Protein AF-A0A833WIC1-F1 (afdb_monomer)

Sequence (147 aa):
MARQLYFRALAGDSAEQLDLTSVPDAVRGRLASLELEWDSLDGIAQRALLWDTGFGYSTFGKPIQIFTDGKHSMDDLVFSLDDFEDAGCDVLNCSQPDGTKYSQMFCYGDKVPLFNRCLIEDTQDDFEYGTMVWTTSTAAWFHRPMW

Organism: Phytophthora infestans (NCBI:txid4787)

Foldseek 3Di:
DLVQLVVCVVVVDFDQAQPAPDDDPLLVVVQVVVVHDSVNDTRSNNCSSLLQSQWDAAPVRYTKGKFFPVVDHSVRQAAEPVNQVVLVFDFDFPQDPVRQGDGWGDDPPVSVVVRPRIDIDDDPPGPDDPPTHHHPSDDPDDPPPPD

Solvent-accessible surface area (backbone atoms only — not comparable to full-atom values): 9015 Å² total; per-residue (Å²): 77,36,70,59,40,52,54,40,48,76,71,68,53,84,50,72,65,79,71,51,77,53,83,54,67,66,50,51,56,57,31,56,77,69,78,48,56,79,88,74,44,55,19,44,56,46,54,21,47,39,34,68,63,33,28,53,63,47,98,81,19,42,66,31,51,49,44,55,71,80,83,45,53,61,72,60,62,41,36,49,58,64,63,40,51,75,60,73,37,58,82,37,80,47,67,44,100,86,67,52,57,22,51,71,64,68,64,60,77,89,49,48,80,81,64,67,51,57,48,67,63,85,53,100,84,62,94,66,74,91,75,76,72,54,46,64,46,49,79,81,72,73,80,73,68,86,120

Nearest PDB structures (foldseek):
  3c52-assembly1_A  TM=3.204E-01  e=2.967E+00  Helicobacter pylori

pLDDT: mean 74.13, std 20.78, range [23.38, 97.0]

Radius of gyration: 15.97 Å; Cα contacts (8 Å, |Δi|>4): 197; chains: 1; bounding box: 38×36×40 Å

Structure (mmCIF, N/CA/C/O backbone):
data_AF-A0A833WIC1-F1
#
_entry.id   AF-A0A833WIC1-F1
#
loop_
_atom_site.group_PDB
_atom_site.id
_atom_site.type_symbol
_atom_site.label_atom_id
_atom_site.label_alt_id
_atom_site.label_comp_id
_atom_site.label_asym_id
_atom_site.label_entity_id
_atom_site.label_seq_id
_atom_site.pdbx_PDB_ins_code
_atom_site.Cartn_x
_atom_site.Cartn_y
_atom_site.Cartn_z
_atom_site.occupancy
_atom_site.B_iso_or_equiv
_atom_site.auth_seq_id
_atom_site.auth_comp_id
_atom_site.auth_asym_id
_atom_site.auth_atom_id
_atom_site.pdbx_PDB_model_num
ATOM 1 N N . MET A 1 1 ? 4.330 -2.566 -0.046 1.00 81.19 1 MET A N 1
ATOM 2 C CA . MET A 1 1 ? 4.029 -1.334 0.736 1.00 81.19 1 MET A CA 1
ATOM 3 C C . MET A 1 1 ? 3.664 -1.634 2.191 1.00 81.19 1 MET A C 1
ATOM 5 O O . MET A 1 1 ? 4.217 -0.991 3.077 1.00 81.19 1 MET A O 1
ATOM 9 N N . ALA A 1 2 ? 2.791 -2.612 2.469 1.00 86.62 2 ALA A N 1
ATOM 10 C CA . ALA A 1 2 ? 2.363 -2.963 3.832 1.00 86.62 2 ALA A CA 1
ATOM 11 C C . ALA A 1 2 ? 3.534 -3.174 4.815 1.00 86.62 2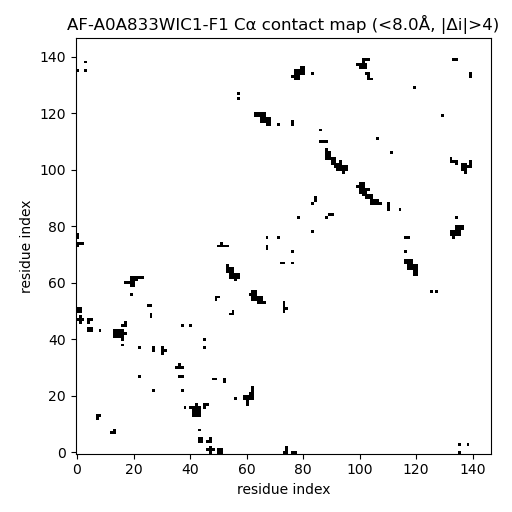 ALA A C 1
ATOM 13 O O . ALA A 1 2 ? 3.530 -2.635 5.920 1.00 86.62 2 ALA A O 1
ATOM 14 N N . ARG A 1 3 ? 4.605 -3.849 4.374 1.00 86.44 3 ARG A N 1
ATOM 15 C CA . ARG A 1 3 ? 5.841 -4.009 5.158 1.00 86.44 3 ARG A CA 1
ATOM 16 C C . ARG A 1 3 ? 6.502 -2.685 5.572 1.00 86.44 3 ARG A C 1
ATOM 18 O O . ARG A 1 3 ? 7.000 -2.579 6.687 1.00 86.44 3 ARG A O 1
ATOM 25 N N . GLN A 1 4 ? 6.523 -1.682 4.694 1.00 83.69 4 GLN A N 1
ATOM 26 C CA . GLN A 1 4 ? 7.095 -0.367 5.014 1.00 83.69 4 GLN A CA 1
ATOM 27 C C . GLN A 1 4 ? 6.242 0.357 6.059 1.00 83.69 4 GLN A C 1
ATOM 29 O O . GLN A 1 4 ? 6.776 0.906 7.018 1.00 83.69 4 GLN A O 1
ATOM 34 N N . LEU A 1 5 ? 4.917 0.288 5.921 1.00 88.38 5 LEU A N 1
ATOM 35 C CA . LEU A 1 5 ? 3.974 0.847 6.891 1.00 88.38 5 LEU A CA 1
ATOM 36 C C . LEU A 1 5 ? 4.132 0.198 8.276 1.00 88.38 5 LEU A C 1
ATOM 38 O O . LEU A 1 5 ? 4.195 0.909 9.274 1.00 88.38 5 LEU A O 1
ATOM 42 N N . TYR A 1 6 ? 4.322 -1.123 8.337 1.00 87.50 6 TYR A N 1
ATOM 43 C CA . TYR A 1 6 ? 4.636 -1.822 9.586 1.00 87.50 6 TYR A CA 1
ATOM 44 C C . TYR A 1 6 ? 5.909 -1.284 10.264 1.00 87.50 6 TYR A C 1
ATOM 46 O O . TYR A 1 6 ? 5.900 -1.011 11.463 1.00 87.50 6 TYR A O 1
ATOM 54 N N . PHE A 1 7 ? 6.994 -1.066 9.513 1.00 87.19 7 PHE A N 1
ATOM 55 C CA . PHE A 1 7 ? 8.217 -0.491 10.086 1.00 87.19 7 PHE A CA 1
ATOM 56 C C . PHE A 1 7 ? 8.037 0.953 10.572 1.00 87.19 7 PHE A C 1
ATOM 58 O O . PHE A 1 7 ? 8.632 1.319 11.582 1.00 87.19 7 PHE A O 1
ATOM 65 N N . ARG A 1 8 ? 7.200 1.760 9.907 1.00 85.75 8 ARG A N 1
ATOM 66 C CA . ARG A 1 8 ? 6.853 3.116 10.374 1.00 85.75 8 ARG A CA 1
ATOM 67 C C . ARG A 1 8 ? 6.067 3.071 11.688 1.00 85.75 8 ARG A C 1
ATOM 69 O O . ARG A 1 8 ? 6.407 3.793 12.619 1.00 85.75 8 ARG A O 1
ATOM 76 N N . ALA A 1 9 ? 5.104 2.156 11.820 1.00 87.88 9 ALA A N 1
ATOM 77 C CA . ALA A 1 9 ? 4.409 1.941 13.092 1.00 87.88 9 ALA A CA 1
ATOM 78 C C . ALA A 1 9 ? 5.381 1.536 14.219 1.00 87.88 9 ALA A C 1
ATOM 80 O O . ALA A 1 9 ? 5.321 2.090 15.314 1.00 87.88 9 ALA A O 1
ATOM 81 N N . LEU A 1 10 ? 6.336 0.632 13.947 1.00 89.50 10 LEU A N 1
ATOM 82 C CA . LEU A 1 10 ? 7.378 0.263 14.919 1.00 89.50 10 LEU A CA 1
ATOM 83 C C . LEU A 1 10 ? 8.301 1.433 15.299 1.00 89.50 10 LEU A C 1
ATOM 85 O O . LEU A 1 10 ? 8.821 1.457 16.413 1.0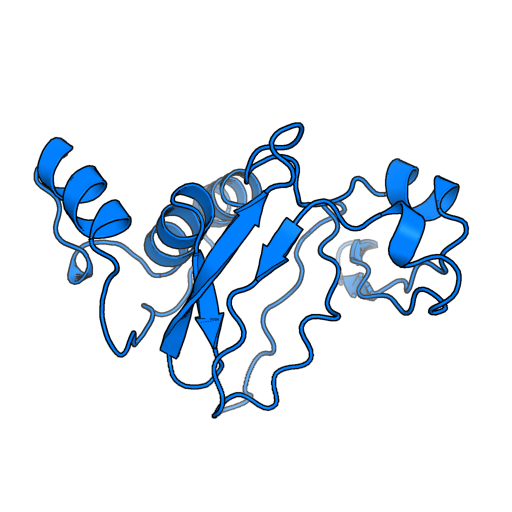0 89.50 10 LEU A O 1
ATOM 89 N N . ALA A 1 11 ? 8.501 2.395 14.396 1.00 89.94 11 ALA A N 1
ATOM 90 C CA . ALA A 1 11 ? 9.253 3.621 14.658 1.00 89.94 11 ALA A CA 1
ATOM 91 C C . ALA A 1 11 ? 8.458 4.665 15.470 1.00 89.94 11 ALA A C 1
ATOM 93 O O . ALA A 1 11 ? 8.997 5.722 15.794 1.00 89.94 11 ALA A O 1
ATOM 94 N N . GLY A 1 12 ? 7.202 4.373 15.825 1.00 89.06 12 GLY A N 1
ATOM 95 C CA . GLY A 1 12 ? 6.330 5.269 16.582 1.00 89.06 12 GLY A CA 1
ATOM 96 C C . GLY A 1 12 ? 5.638 6.332 15.728 1.00 89.06 12 GLY A C 1
ATOM 97 O O . GLY A 1 12 ? 5.076 7.279 16.280 1.00 89.06 12 GLY A O 1
ATOM 98 N N . ASP A 1 13 ? 5.673 6.201 14.399 1.00 89.25 13 ASP A N 1
ATOM 99 C CA . ASP A 1 13 ? 4.884 7.066 13.531 1.00 89.25 13 ASP A CA 1
ATOM 100 C C . ASP A 1 13 ? 3.388 6.770 13.679 1.00 89.25 13 ASP A C 1
ATOM 102 O O . ASP A 1 13 ? 2.971 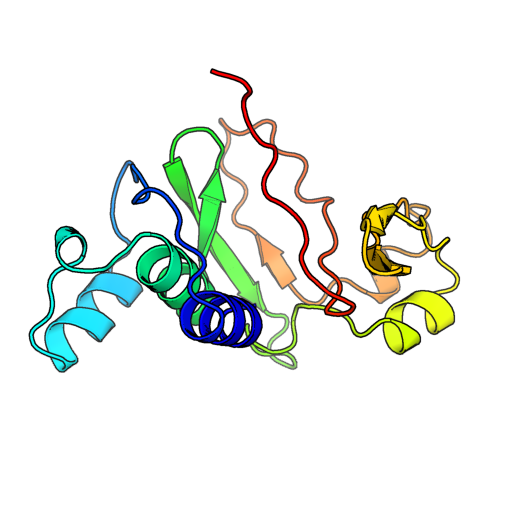5.676 14.058 1.00 89.25 13 ASP A O 1
ATOM 106 N N . SER A 1 14 ? 2.569 7.753 13.318 1.00 89.69 14 SER A N 1
ATOM 107 C CA . SER A 1 14 ? 1.118 7.617 13.261 1.00 89.69 14 SER A CA 1
ATOM 108 C C . SER A 1 14 ? 0.576 8.243 11.983 1.00 89.69 14 SER A C 1
ATOM 110 O O . SER A 1 14 ? 1.228 9.071 11.341 1.00 89.69 14 SER A O 1
ATOM 112 N N . ALA A 1 15 ? -0.624 7.820 11.608 1.00 88.94 15 ALA A N 1
ATOM 113 C CA . ALA A 1 15 ? -1.397 8.410 10.534 1.00 88.94 15 ALA A CA 1
ATOM 114 C C . ALA A 1 15 ? -2.858 8.482 10.971 1.00 88.94 15 ALA A C 1
ATOM 116 O O . ALA A 1 15 ? -3.325 7.629 11.729 1.00 88.94 15 ALA A O 1
ATOM 117 N N . GLU A 1 16 ? -3.574 9.479 10.463 1.00 93.88 16 GLU A N 1
ATOM 118 C CA . GLU A 1 16 ? -5.024 9.545 10.615 1.00 93.88 16 GLU A CA 1
ATOM 119 C C . GLU A 1 16 ? -5.680 8.327 9.962 1.00 93.88 16 GLU A C 1
ATOM 121 O O . GLU A 1 16 ? -5.171 7.782 8.968 1.00 93.88 16 GLU A O 1
ATOM 126 N N . GLN A 1 17 ? -6.802 7.902 10.539 1.00 96.06 17 GLN A N 1
ATOM 127 C CA . GLN A 1 17 ? -7.651 6.879 9.945 1.00 96.06 17 GLN A CA 1
ATOM 128 C C . GLN A 1 17 ? -8.153 7.341 8.570 1.00 96.06 17 GLN A C 1
ATOM 130 O O . GLN A 1 17 ? -8.318 8.531 8.311 1.00 96.06 17 GLN A O 1
ATOM 135 N N . LEU A 1 18 ? -8.337 6.387 7.666 1.00 92.25 18 LEU A N 1
ATOM 136 C CA . LEU A 1 18 ? -8.865 6.621 6.333 1.00 92.25 18 LEU A CA 1
ATOM 137 C C . LEU A 1 18 ? -10.381 6.806 6.398 1.00 92.25 18 LEU A C 1
ATOM 139 O O . LEU A 1 18 ? -11.094 5.922 6.874 1.00 92.25 18 LEU A O 1
ATOM 143 N N . ASP A 1 19 ? -10.858 7.908 5.829 1.00 93.06 19 ASP A N 1
ATOM 144 C CA . ASP A 1 19 ? -12.274 8.114 5.536 1.00 93.06 19 ASP A CA 1
ATOM 145 C C . ASP A 1 19 ? -12.593 7.488 4.172 1.00 93.06 19 ASP A C 1
ATOM 147 O O . ASP A 1 19 ? -12.424 8.111 3.123 1.00 93.06 19 ASP A O 1
ATOM 151 N N . LEU A 1 20 ? -12.935 6.197 4.176 1.00 91.31 20 LEU A N 1
ATOM 152 C CA . LEU A 1 20 ? -13.301 5.482 2.958 1.00 91.31 20 LEU A CA 1
ATOM 153 C C . LEU A 1 20 ? -14.805 5.585 2.707 1.00 91.31 20 LEU A C 1
ATOM 155 O O . LEU A 1 20 ? -15.614 5.286 3.581 1.00 91.31 20 LEU A O 1
ATOM 159 N N . THR A 1 21 ? -15.184 5.857 1.459 1.00 92.94 21 THR A N 1
ATOM 160 C CA . THR A 1 21 ? -16.590 5.807 1.010 1.00 92.94 21 THR A CA 1
ATOM 161 C C . THR A 1 21 ? -17.238 4.442 1.265 1.00 92.94 21 THR A C 1
ATOM 163 O O . THR A 1 21 ? -18.442 4.345 1.497 1.00 92.94 21 T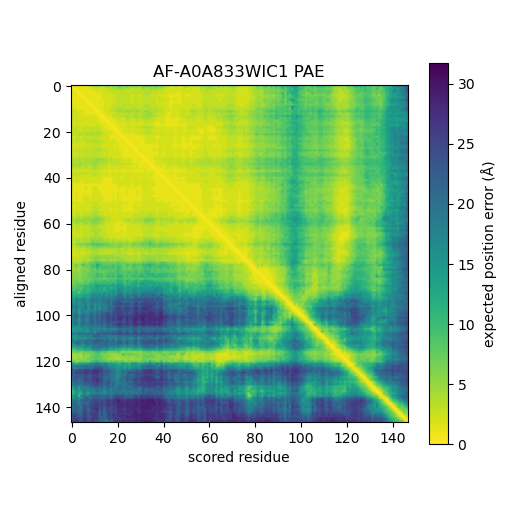HR A O 1
ATOM 166 N N . SER A 1 22 ? -16.439 3.373 1.219 1.00 94.69 22 SER A N 1
ATOM 167 C CA . SER A 1 22 ? -16.809 2.035 1.669 1.00 94.69 22 SER A CA 1
ATOM 168 C C . SER A 1 22 ? -15.555 1.208 1.951 1.00 94.69 22 SER A C 1
ATOM 170 O O . SER A 1 22 ? -14.528 1.383 1.304 1.00 94.69 22 SER A O 1
ATOM 172 N N . VAL A 1 23 ? -15.624 0.275 2.898 1.00 96.44 23 VAL A N 1
ATOM 173 C CA . VAL A 1 23 ? -14.555 -0.719 3.097 1.00 96.44 23 VAL A CA 1
ATOM 174 C C . VAL A 1 23 ? -14.757 -1.862 2.086 1.00 96.44 23 VAL A C 1
ATOM 176 O O . VAL A 1 23 ? -15.887 -2.331 1.958 1.00 96.44 23 VAL A O 1
ATOM 179 N N . PRO A 1 24 ? -13.738 -2.350 1.361 1.00 96.56 24 PRO A N 1
ATOM 180 C CA . PRO A 1 24 ? -13.911 -3.496 0.463 1.00 96.56 24 PRO A CA 1
ATOM 181 C C . PRO A 1 24 ? -14.263 -4.808 1.189 1.00 96.56 24 PRO A C 1
ATOM 183 O O . PRO A 1 24 ? -13.817 -5.048 2.313 1.00 96.56 24 PRO A O 1
ATOM 186 N N . ASP A 1 25 ? -15.003 -5.712 0.535 1.00 97.00 25 ASP A N 1
ATOM 187 C CA . ASP A 1 25 ? -15.364 -7.020 1.118 1.00 97.00 25 ASP A CA 1
ATOM 188 C C . ASP A 1 25 ? -14.147 -7.887 1.447 1.00 97.00 25 ASP A C 1
ATOM 190 O O . ASP A 1 25 ? -14.136 -8.570 2.469 1.00 97.00 25 ASP A O 1
ATOM 194 N N . ALA A 1 26 ? -13.096 -7.830 0.626 1.00 95.69 26 ALA A N 1
ATOM 195 C CA . ALA A 1 26 ? -11.852 -8.548 0.892 1.00 95.69 26 ALA A CA 1
ATOM 196 C C . ALA A 1 26 ? -11.187 -8.081 2.202 1.00 95.69 26 ALA A C 1
ATOM 198 O O . ALA A 1 26 ? -10.689 -8.902 2.975 1.00 95.69 26 ALA A O 1
ATOM 199 N N . VAL A 1 27 ? -11.237 -6.773 2.485 1.00 96.81 27 VAL A N 1
ATOM 200 C CA . VAL A 1 27 ? -10.750 -6.185 3.742 1.00 96.81 27 VAL A CA 1
ATOM 201 C C . VAL A 1 27 ? -11.611 -6.653 4.911 1.00 96.81 27 VAL A C 1
ATOM 203 O O . VAL A 1 27 ? -11.077 -7.179 5.888 1.00 96.81 27 VAL A O 1
ATOM 206 N N . ARG A 1 28 ? -12.941 -6.534 4.791 1.00 96.75 28 ARG A N 1
ATOM 207 C CA . ARG A 1 28 ? -13.886 -7.008 5.817 1.00 96.75 28 ARG A CA 1
ATOM 208 C C . ARG A 1 28 ? -13.703 -8.489 6.129 1.00 96.75 28 ARG A C 1
ATOM 210 O O . ARG A 1 28 ? -13.651 -8.861 7.294 1.00 96.75 28 ARG A O 1
ATOM 217 N N . GLY A 1 29 ? -13.570 -9.333 5.108 1.00 96.81 29 GLY A N 1
ATOM 218 C CA . GLY A 1 29 ? -13.388 -10.773 5.278 1.00 96.81 29 GLY A CA 1
ATOM 219 C C . GLY A 1 29 ? -12.106 -11.112 6.038 1.00 96.81 29 GLY A C 1
ATOM 220 O O . GLY A 1 29 ? -12.111 -11.980 6.912 1.00 96.81 29 GLY A O 1
ATOM 221 N N . ARG A 1 30 ? -11.016 -10.383 5.770 1.00 95.81 30 ARG A N 1
ATOM 222 C CA . ARG A 1 30 ? -9.756 -10.559 6.497 1.00 95.81 30 ARG A CA 1
ATOM 223 C C . ARG A 1 30 ? -9.863 -10.109 7.952 1.00 95.81 30 ARG A C 1
ATOM 225 O O . ARG A 1 30 ? -9.388 -10.819 8.834 1.00 95.81 30 ARG A O 1
ATOM 232 N N . LEU A 1 31 ? -10.530 -8.988 8.210 1.00 97.00 31 LEU A N 1
ATOM 233 C CA . LEU A 1 31 ? -10.777 -8.497 9.568 1.00 97.00 31 LEU A CA 1
ATOM 234 C C . LEU A 1 31 ? -11.672 -9.420 10.387 1.00 97.00 31 LEU A C 1
ATOM 236 O O . LEU A 1 31 ? -11.337 -9.734 11.525 1.00 97.00 31 LEU A O 1
ATOM 240 N N . ALA A 1 32 ? -12.745 -9.929 9.781 1.00 95.81 32 ALA A N 1
ATOM 241 C CA . ALA A 1 32 ? -13.657 -10.862 10.428 1.00 95.81 32 ALA A CA 1
ATOM 242 C C . ALA A 1 32 ? -12.935 -12.132 10.902 1.00 95.81 32 ALA A C 1
ATOM 244 O O . ALA A 1 32 ? -13.228 -12.640 11.979 1.00 95.81 32 ALA A O 1
ATOM 245 N N . SER A 1 33 ? -11.943 -12.616 10.142 1.00 94.88 33 SER A N 1
ATOM 246 C CA . SER A 1 33 ? -11.134 -13.778 10.544 1.00 94.88 33 SER A CA 1
ATOM 247 C C . SER A 1 33 ? -10.266 -13.540 11.789 1.00 94.88 33 SER A C 1
ATOM 249 O O . SER A 1 33 ? -9.790 -14.498 12.394 1.00 94.88 33 SER A O 1
ATOM 251 N N . LEU A 1 34 ? -10.068 -12.274 12.161 1.00 94.94 34 LEU A N 1
ATOM 252 C CA . LEU A 1 34 ? -9.287 -11.828 13.313 1.00 94.94 34 LEU A CA 1
ATOM 253 C C . LEU A 1 34 ? -10.159 -11.204 14.414 1.00 94.94 34 LEU A C 1
ATOM 255 O O . LEU A 1 34 ? -9.605 -10.704 15.387 1.00 94.94 34 LEU A O 1
ATOM 259 N N . GLU A 1 35 ? -11.489 -11.217 14.260 1.00 96.31 35 GLU A N 1
ATOM 260 C CA . GLU A 1 35 ? -12.440 -10.563 15.175 1.00 96.31 35 GLU A CA 1
ATOM 261 C C . GLU A 1 35 ? -12.157 -9.059 15.367 1.00 96.31 35 GLU A C 1
ATOM 263 O O . GLU A 1 35 ? -12.291 -8.509 16.460 1.00 96.31 35 GLU A O 1
ATOM 268 N N . LEU A 1 36 ? -11.742 -8.386 14.290 1.00 96.62 36 LEU A N 1
ATOM 269 C CA . LEU A 1 36 ? -11.444 -6.955 14.274 1.00 96.62 36 LEU A CA 1
ATOM 270 C C . LEU A 1 36 ? -12.454 -6.188 13.420 1.00 96.62 36 LEU A C 1
ATOM 272 O O . LEU A 1 36 ? -13.017 -6.718 12.467 1.00 96.62 36 LEU A O 1
ATOM 276 N N . GLU A 1 37 ? -12.617 -4.905 13.732 1.00 95.69 37 GLU A N 1
ATOM 277 C CA . GLU A 1 37 ? -13.431 -3.965 12.957 1.00 95.69 37 GLU A CA 1
ATOM 278 C C . GLU A 1 37 ? -12.536 -2.908 12.304 1.00 95.69 37 GLU A C 1
ATOM 280 O O . GLU A 1 37 ? -11.497 -2.541 12.860 1.00 95.69 37 GLU A O 1
ATOM 285 N N . TRP A 1 38 ? -12.929 -2.385 11.140 1.00 96.75 38 TRP A N 1
ATOM 286 C CA . TRP A 1 38 ? -12.120 -1.407 10.392 1.00 96.75 38 TRP A CA 1
ATOM 287 C C . TRP A 1 38 ? -11.755 -0.178 11.232 1.00 96.75 38 TRP A C 1
ATOM 289 O O . TRP A 1 38 ? -10.590 0.218 11.281 1.00 96.75 38 TRP A O 1
ATOM 299 N N . ASP A 1 39 ? -12.732 0.370 11.953 1.00 96.06 39 ASP A N 1
ATOM 300 C CA . ASP A 1 39 ? -12.564 1.585 12.760 1.00 96.06 39 ASP A CA 1
ATOM 301 C C . ASP A 1 39 ? -11.741 1.357 14.038 1.00 96.06 39 ASP A C 1
ATOM 303 O O . ASP A 1 39 ? -11.340 2.312 14.701 1.00 96.06 39 ASP A O 1
ATOM 307 N N . SER A 1 40 ? -11.463 0.097 14.392 1.00 96.06 40 SER A N 1
ATOM 308 C CA . SER A 1 40 ? -10.594 -0.242 15.527 1.00 96.06 40 SER A CA 1
ATOM 309 C C . SER A 1 40 ? -9.102 -0.172 15.185 1.00 96.06 40 SER A C 1
ATOM 311 O O . SER A 1 40 ? -8.263 -0.118 16.084 1.00 96.06 40 SER A O 1
ATOM 313 N N . LEU A 1 41 ? -8.765 -0.176 13.893 1.00 96.75 41 LEU A N 1
ATOM 314 C CA . LEU A 1 41 ? -7.392 -0.103 13.410 1.00 96.75 41 LEU A CA 1
ATOM 315 C C . LEU A 1 41 ? -6.886 1.339 13.398 1.00 96.75 41 LEU A C 1
ATOM 317 O O . LEU A 1 41 ? -7.603 2.247 12.982 1.00 96.75 41 LEU A O 1
ATOM 321 N N . ASP A 1 42 ? -5.621 1.557 13.753 1.00 96.31 42 ASP A N 1
ATOM 322 C CA . ASP A 1 42 ? -4.979 2.848 13.496 1.00 96.31 42 ASP A CA 1
ATOM 323 C C . ASP A 1 42 ? -4.808 3.115 11.985 1.00 96.31 42 ASP A C 1
ATOM 325 O O . ASP A 1 42 ? -4.901 2.215 11.142 1.00 96.31 42 ASP A O 1
ATOM 329 N N . GLY A 1 43 ? -4.538 4.371 11.624 1.00 94.56 43 GLY A N 1
ATOM 330 C CA . GLY A 1 43 ? -4.447 4.774 10.223 1.00 94.56 43 GLY A CA 1
ATOM 331 C C . GLY A 1 43 ? -3.310 4.117 9.436 1.00 94.56 43 GLY A C 1
ATOM 332 O O . GLY A 1 43 ? -3.405 4.009 8.212 1.00 94.56 43 GLY A O 1
ATOM 333 N N . ILE A 1 44 ? -2.239 3.657 10.091 1.00 94.44 44 ILE A N 1
ATOM 334 C CA . ILE A 1 44 ? -1.156 2.929 9.418 1.00 94.44 44 ILE A CA 1
ATOM 335 C C . ILE A 1 44 ? -1.610 1.497 9.124 1.00 94.44 44 ILE A C 1
ATOM 337 O O . ILE A 1 44 ? -1.428 1.020 8.000 1.00 94.44 44 ILE A O 1
ATOM 341 N N . ALA A 1 45 ? -2.241 0.833 10.093 1.00 96.19 45 ALA A N 1
ATOM 342 C CA . ALA A 1 45 ? -2.797 -0.505 9.942 1.00 96.19 45 ALA A CA 1
ATOM 343 C C . ALA A 1 45 ? -3.890 -0.550 8.863 1.00 96.19 45 ALA A C 1
ATOM 345 O O . ALA A 1 45 ? -3.883 -1.459 8.033 1.00 96.19 45 ALA A O 1
ATOM 346 N N . GLN A 1 46 ? -4.761 0.461 8.802 1.00 96.31 46 GLN A N 1
ATOM 347 C CA . GLN A 1 46 ? -5.765 0.598 7.743 1.00 96.31 46 GLN A CA 1
ATOM 348 C C . GLN A 1 46 ? -5.127 0.663 6.348 1.00 96.31 46 GLN A C 1
ATOM 350 O O . GLN A 1 46 ? -5.482 -0.117 5.465 1.00 96.31 46 GLN A O 1
ATOM 355 N N . ARG A 1 47 ? -4.126 1.534 6.151 1.00 94.75 47 ARG A N 1
ATOM 356 C CA . ARG A 1 47 ? -3.401 1.656 4.869 1.00 94.75 47 ARG A CA 1
ATOM 357 C C . ARG A 1 47 ? -2.663 0.370 4.503 1.00 94.75 47 ARG A C 1
ATOM 359 O O . ARG A 1 47 ? -2.654 -0.023 3.338 1.00 94.75 47 ARG A O 1
ATOM 366 N N . ALA A 1 48 ? -2.048 -0.287 5.487 1.00 93.75 48 ALA A N 1
ATOM 367 C CA . ALA A 1 48 ? -1.311 -1.526 5.272 1.00 93.75 48 ALA A CA 1
ATOM 368 C C . ALA A 1 48 ? -2.246 -2.662 4.851 1.00 93.75 48 ALA A C 1
ATOM 370 O O . ALA A 1 48 ? -1.959 -3.357 3.881 1.00 93.75 48 ALA A O 1
ATOM 371 N N . LEU A 1 49 ? -3.377 -2.815 5.542 1.00 95.56 49 LEU A N 1
ATOM 372 C CA . LEU A 1 49 ? -4.365 -3.842 5.245 1.00 95.56 49 LEU A CA 1
ATOM 373 C C . LEU A 1 49 ? -5.050 -3.613 3.895 1.00 95.56 49 LEU A C 1
ATOM 375 O O . LEU A 1 49 ? -5.231 -4.566 3.136 1.00 95.56 49 LEU A O 1
ATOM 379 N N . LEU A 1 50 ? -5.405 -2.366 3.579 1.00 94.81 50 LEU A N 1
ATOM 380 C CA . LEU A 1 50 ? -6.001 -2.011 2.292 1.00 94.81 50 LEU A CA 1
ATOM 381 C C . LEU A 1 50 ? -5.054 -2.376 1.137 1.00 94.81 50 LEU A C 1
ATOM 383 O O . LEU A 1 50 ? -5.446 -3.089 0.217 1.00 94.81 50 LEU A O 1
ATOM 387 N N . TRP A 1 51 ? -3.775 -2.004 1.249 1.00 93.25 51 TRP A N 1
ATOM 388 C CA . TRP A 1 51 ? -2.759 -2.383 0.267 1.00 93.25 51 TRP A CA 1
ATOM 389 C C . TRP A 1 51 ? -2.599 -3.900 0.140 1.00 93.25 51 TRP A C 1
ATOM 391 O O . TRP A 1 51 ? -2.614 -4.441 -0.962 1.00 93.25 51 TRP A O 1
ATOM 401 N N . ASP A 1 52 ? -2.447 -4.603 1.263 1.00 92.75 52 ASP A N 1
ATOM 402 C CA . ASP A 1 52 ? -2.174 -6.044 1.264 1.00 92.75 52 ASP A CA 1
ATOM 403 C C . ASP A 1 52 ? -3.358 -6.877 0.742 1.00 92.75 52 ASP A C 1
ATOM 405 O O . ASP A 1 52 ? -3.198 -8.015 0.309 1.00 92.75 52 ASP A O 1
ATOM 409 N N . THR A 1 53 ? -4.563 -6.304 0.753 1.00 94.25 53 THR A N 1
ATOM 410 C CA . THR A 1 53 ? -5.774 -6.911 0.180 1.00 94.25 53 THR A CA 1
ATOM 411 C C . THR A 1 53 ? -6.012 -6.534 -1.282 1.00 94.25 53 THR A C 1
ATOM 413 O O . THR A 1 53 ? -7.004 -6.970 -1.861 1.00 94.25 53 THR A O 1
ATOM 416 N N . GLY A 1 54 ? -5.095 -5.787 -1.906 1.00 92.12 54 GLY A N 1
ATOM 417 C CA . GLY A 1 54 ? -5.161 -5.461 -3.329 1.00 92.12 54 GLY A CA 1
ATOM 418 C C . GLY A 1 54 ? -5.876 -4.156 -3.644 1.00 92.12 54 GLY A C 1
ATOM 419 O O . GLY A 1 54 ? -6.403 -4.022 -4.743 1.00 92.12 54 GLY A O 1
ATOM 420 N N . PHE A 1 55 ? -5.916 -3.203 -2.712 1.00 91.56 55 PHE A N 1
ATOM 421 C CA . PHE A 1 55 ? -6.597 -1.929 -2.913 1.00 91.56 55 PHE A CA 1
ATOM 422 C C . PHE A 1 55 ? -5.678 -0.734 -2.656 1.00 91.56 55 PHE A C 1
ATOM 424 O O . PHE A 1 55 ? -4.896 -0.700 -1.705 1.00 91.56 55 PHE A O 1
ATOM 431 N N . GLY A 1 56 ? -5.813 0.277 -3.507 1.00 88.44 56 GLY A N 1
ATOM 432 C CA . GLY A 1 56 ? -5.463 1.659 -3.200 1.00 88.44 56 GLY A CA 1
ATOM 433 C C . GLY A 1 56 ? -6.710 2.437 -2.782 1.00 88.44 56 GLY A C 1
ATOM 434 O O . GLY A 1 56 ? -7.780 1.862 -2.573 1.00 88.44 56 GLY A O 1
ATOM 435 N N . TYR A 1 57 ? -6.588 3.756 -2.685 1.00 86.50 57 TYR A N 1
ATOM 436 C CA . TYR A 1 57 ? -7.736 4.634 -2.497 1.00 86.50 57 TYR A CA 1
ATOM 437 C C . TYR A 1 57 ? -7.486 5.998 -3.142 1.00 86.50 57 TYR A C 1
ATOM 439 O O . TYR A 1 57 ? -6.335 6.431 -3.218 1.00 86.50 57 TYR A O 1
ATOM 447 N N . SER A 1 58 ? -8.559 6.653 -3.584 1.00 82.44 58 SER A N 1
ATOM 448 C CA . SER A 1 58 ? -8.498 7.991 -4.168 1.00 82.44 58 SER A CA 1
ATOM 449 C C . SER A 1 58 ? -8.468 9.101 -3.122 1.00 82.44 58 SER A C 1
ATOM 451 O O . SER A 1 58 ? -8.759 8.894 -1.943 1.00 82.44 58 SER A O 1
ATOM 453 N N . THR A 1 59 ? -8.189 10.323 -3.561 1.00 79.19 59 THR A N 1
ATOM 454 C CA . THR A 1 59 ? -8.316 11.570 -2.787 1.00 79.19 59 THR A CA 1
ATOM 455 C C . THR A 1 59 ? -9.706 11.773 -2.187 1.00 79.19 59 THR A C 1
ATOM 457 O O . THR A 1 59 ? -9.819 12.424 -1.152 1.00 79.19 59 THR A O 1
ATOM 460 N N . PHE A 1 60 ? -10.748 11.178 -2.775 1.00 80.69 60 PHE A N 1
ATOM 461 C CA . PHE A 1 60 ? -12.116 11.185 -2.244 1.00 80.69 60 PHE A CA 1
ATOM 462 C C . PHE A 1 60 ? -12.433 9.976 -1.349 1.00 80.69 60 PHE A C 1
ATOM 464 O O . PHE A 1 60 ? -13.591 9.747 -1.010 1.00 80.69 60 PHE A O 1
ATOM 471 N N . GLY A 1 61 ? -11.433 9.165 -0.994 1.00 82.19 61 GLY A N 1
ATOM 472 C CA . GLY A 1 61 ? -11.620 7.987 -0.148 1.00 82.19 61 GLY A CA 1
ATOM 473 C C . GLY A 1 61 ? -12.308 6.823 -0.862 1.00 82.19 61 GLY A C 1
ATOM 474 O O . GLY A 1 61 ? -12.857 5.925 -0.221 1.00 82.19 61 GLY A O 1
ATOM 475 N N . LYS A 1 62 ? -12.335 6.806 -2.196 1.00 87.12 62 LYS A N 1
ATOM 476 C CA . LYS A 1 62 ? -12.874 5.669 -2.946 1.00 87.12 62 LYS A CA 1
ATOM 477 C C . LYS A 1 62 ? -11.829 4.557 -3.013 1.00 87.12 62 LYS A C 1
ATOM 479 O O . LYS A 1 62 ? -10.736 4.829 -3.501 1.00 87.12 62 LYS A O 1
ATOM 484 N N . PRO A 1 63 ? -12.110 3.326 -2.552 1.00 88.31 63 PRO A N 1
ATOM 485 C CA . PRO A 1 63 ? -11.187 2.217 -2.761 1.00 88.31 63 PRO A CA 1
ATOM 486 C C . PRO A 1 63 ? -11.036 1.924 -4.253 1.00 88.31 63 PRO A C 1
ATOM 488 O O . PRO A 1 63 ? -12.032 1.842 -4.969 1.00 88.31 63 PRO A O 1
ATOM 491 N N . ILE A 1 64 ? -9.798 1.730 -4.700 1.00 87.12 64 ILE A N 1
ATOM 492 C CA . ILE A 1 64 ? -9.468 1.407 -6.091 1.00 87.12 64 ILE A CA 1
ATOM 493 C C . ILE A 1 64 ? -8.861 0.009 -6.111 1.00 87.12 64 ILE A C 1
ATOM 495 O O . ILE A 1 64 ? -7.836 -0.226 -5.465 1.00 87.12 64 ILE A O 1
ATOM 499 N N . GLN A 1 65 ? -9.479 -0.921 -6.838 1.00 90.38 65 GLN A N 1
ATOM 500 C CA . GLN A 1 65 ? -8.954 -2.278 -6.972 1.00 90.38 65 GLN A CA 1
ATOM 501 C C . GLN A 1 65 ? -7.670 -2.276 -7.808 1.00 90.38 65 GLN A C 1
ATOM 503 O O . GLN A 1 65 ? -7.600 -1.681 -8.883 1.00 90.38 65 GLN A O 1
ATOM 508 N N . ILE A 1 66 ? -6.664 -2.995 -7.322 1.00 87.94 66 ILE A N 1
ATOM 509 C CA . ILE A 1 66 ? -5.396 -3.238 -8.001 1.00 87.94 66 ILE A CA 1
ATOM 510 C C . ILE A 1 66 ? -5.392 -4.692 -8.477 1.00 87.94 66 ILE A C 1
ATOM 512 O O . ILE A 1 66 ? -5.666 -5.619 -7.712 1.00 87.94 66 ILE A O 1
ATOM 516 N N . PHE A 1 67 ? -5.075 -4.888 -9.751 1.00 86.88 67 PHE A N 1
ATOM 517 C CA . PHE A 1 67 ? -4.943 -6.185 -10.398 1.00 86.88 67 PHE A CA 1
ATOM 518 C C . PHE A 1 67 ? -3.480 -6.400 -10.757 1.00 86.88 67 PHE A C 1
ATOM 520 O O . PHE A 1 67 ? -2.937 -5.702 -11.613 1.00 86.88 67 PHE A O 1
ATOM 527 N N . THR A 1 68 ? -2.820 -7.353 -10.105 1.00 88.81 68 THR A N 1
ATOM 528 C CA . THR A 1 68 ? -1.436 -7.683 -10.456 1.00 88.81 68 THR A CA 1
ATOM 529 C C . THR A 1 68 ? -1.378 -8.452 -11.775 1.00 88.81 68 THR A C 1
ATOM 531 O O . THR A 1 68 ? -2.359 -9.052 -12.215 1.00 88.81 68 THR A O 1
ATOM 534 N N . ASP A 1 69 ? -0.208 -8.474 -12.409 1.00 83.94 69 ASP A N 1
ATOM 535 C CA . ASP A 1 69 ? 0.048 -9.243 -13.635 1.00 83.94 69 ASP A CA 1
ATOM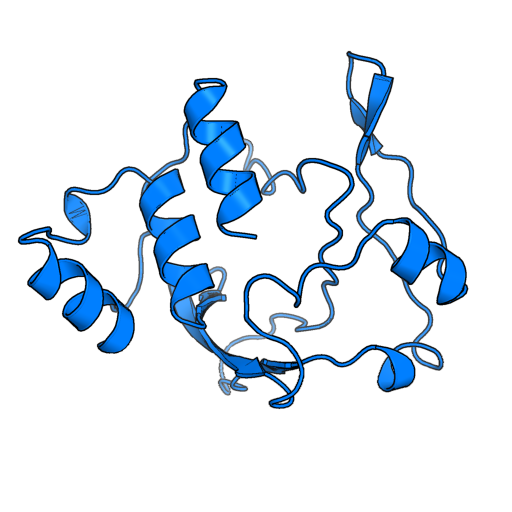 536 C C . ASP A 1 69 ? 0.078 -10.777 -13.428 1.00 83.94 69 ASP A C 1
ATOM 538 O O . ASP A 1 69 ? 0.418 -11.533 -14.342 1.00 83.94 69 ASP A O 1
ATOM 542 N N . GLY A 1 70 ? -0.240 -11.247 -12.216 1.00 84.94 70 GLY A N 1
ATOM 543 C CA . GLY A 1 70 ? -0.211 -12.652 -11.815 1.00 84.94 70 GLY A CA 1
ATOM 544 C C . GLY A 1 70 ? 1.189 -13.222 -11.565 1.00 84.94 70 GLY A C 1
ATOM 545 O O . GLY A 1 70 ? 1.297 -14.352 -11.090 1.00 84.94 70 GLY A O 1
ATOM 546 N N . LYS A 1 71 ? 2.255 -12.470 -11.855 1.00 87.31 71 LYS A N 1
ATOM 547 C CA . LYS A 1 71 ? 3.645 -12.833 -11.533 1.00 87.31 71 LYS A CA 1
ATOM 548 C C . LYS A 1 71 ? 4.130 -12.124 -10.276 1.00 87.31 71 LYS A C 1
ATOM 550 O O . LYS A 1 71 ? 4.925 -12.697 -9.538 1.00 87.31 71 LYS A O 1
ATOM 555 N N . HIS A 1 72 ? 3.618 -10.921 -10.031 1.00 86.25 72 HIS A N 1
ATOM 556 C CA . HIS A 1 72 ? 3.926 -10.111 -8.861 1.00 86.25 72 HIS A CA 1
ATOM 557 C C . HIS A 1 72 ? 2.754 -10.128 -7.870 1.00 86.25 72 HIS A C 1
ATOM 559 O O . HIS A 1 72 ? 1.580 -10.193 -8.251 1.00 86.25 72 HIS A O 1
ATOM 565 N N . SER A 1 73 ? 3.072 -10.069 -6.579 1.00 89.44 73 SER A N 1
ATOM 566 C CA . SER A 1 73 ? 2.097 -9.853 -5.505 1.00 89.44 73 SER A CA 1
ATOM 567 C C . SER A 1 73 ? 2.053 -8.374 -5.115 1.00 89.44 73 SER A C 1
ATOM 569 O O . SER A 1 73 ? 2.929 -7.603 -5.500 1.00 89.44 73 SER A O 1
ATOM 571 N N . MET A 1 74 ? 1.078 -7.975 -4.293 1.00 87.62 74 MET A N 1
ATOM 572 C CA . MET A 1 74 ? 1.011 -6.615 -3.735 1.00 87.62 74 MET A CA 1
ATOM 573 C C . MET A 1 74 ? 2.291 -6.201 -2.993 1.00 87.62 74 MET A C 1
ATOM 575 O O . MET A 1 74 ? 2.655 -5.024 -2.982 1.00 87.62 74 MET A O 1
ATOM 579 N N . ASP A 1 75 ? 3.008 -7.142 -2.381 1.00 85.88 75 ASP A N 1
ATOM 580 C CA . ASP A 1 75 ? 4.277 -6.852 -1.709 1.00 85.88 75 ASP A CA 1
ATOM 581 C C . ASP A 1 75 ? 5.424 -6.539 -2.677 1.00 85.88 75 ASP A C 1
ATOM 583 O O . ASP A 1 75 ? 6.361 -5.842 -2.289 1.00 85.88 75 ASP A O 1
ATOM 587 N N . ASP A 1 76 ? 5.304 -6.984 -3.927 1.00 81.88 76 ASP A N 1
ATOM 588 C CA . ASP A 1 76 ? 6.311 -6.890 -4.988 1.00 81.88 76 ASP A CA 1
ATOM 589 C C . ASP A 1 76 ? 5.941 -5.864 -6.079 1.00 81.88 76 ASP A C 1
ATOM 591 O O . ASP A 1 76 ? 6.585 -5.757 -7.119 1.00 81.88 76 ASP A O 1
ATOM 595 N N . LEU A 1 77 ? 4.885 -5.069 -5.875 1.00 80.12 77 LEU A N 1
ATOM 596 C CA . LEU A 1 77 ? 4.564 -3.964 -6.791 1.00 80.12 77 LEU A CA 1
ATOM 597 C C . LEU A 1 77 ? 5.415 -2.714 -6.544 1.00 80.12 77 LEU A C 1
ATOM 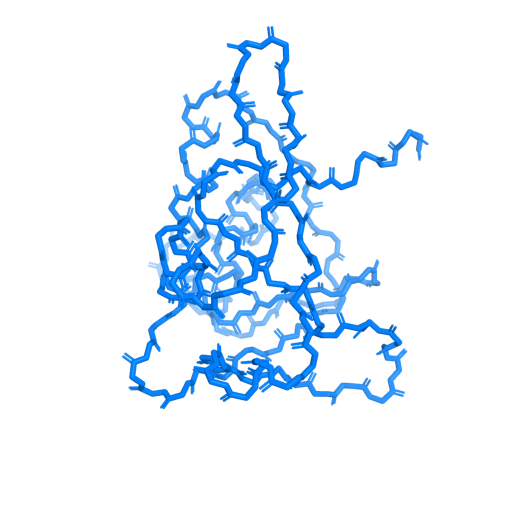599 O O . LEU A 1 77 ? 5.488 -1.844 -7.407 1.00 80.12 77 LEU A O 1
ATOM 603 N N . VAL A 1 78 ? 6.023 -2.596 -5.361 1.00 75.44 78 VAL A N 1
ATOM 604 C CA . VAL A 1 78 ? 6.894 -1.464 -5.026 1.00 75.44 78 VAL A CA 1
ATOM 605 C C . VAL A 1 78 ? 8.305 -1.798 -5.500 1.00 75.44 78 VAL A C 1
ATOM 607 O O . VAL A 1 78 ? 8.882 -2.784 -5.048 1.00 75.44 78 VAL A O 1
ATOM 610 N N . PHE A 1 79 ? 8.857 -0.980 -6.391 1.00 70.25 79 PHE A N 1
ATOM 611 C CA . PHE A 1 79 ? 10.167 -1.221 -6.995 1.00 70.25 79 PHE A CA 1
ATOM 612 C C . PHE A 1 79 ? 11.302 -1.035 -5.996 1.00 70.25 79 PHE A C 1
ATOM 614 O O . PHE A 1 79 ? 11.248 -0.146 -5.144 1.00 70.25 79 PHE A O 1
ATOM 621 N N . SER A 1 80 ? 12.362 -1.829 -6.134 1.00 72.44 80 SER A N 1
ATOM 622 C CA . SER A 1 80 ? 13.631 -1.499 -5.489 1.00 72.44 80 SER A CA 1
ATOM 623 C C . SER A 1 80 ? 14.252 -0.251 -6.142 1.00 72.44 80 SER A C 1
ATOM 625 O O . SER A 1 80 ? 13.832 0.168 -7.222 1.00 72.44 80 SER A O 1
ATOM 627 N N . LEU A 1 81 ? 15.232 0.377 -5.484 1.00 71.00 81 LEU A N 1
ATOM 628 C CA . LEU A 1 81 ? 16.002 1.453 -6.123 1.00 71.00 81 LEU A CA 1
ATOM 629 C C . LEU A 1 81 ? 16.795 0.917 -7.321 1.00 71.00 81 LEU A C 1
ATOM 631 O O . LEU A 1 81 ? 16.832 1.566 -8.357 1.00 71.00 81 LEU A O 1
ATOM 635 N N . ASP A 1 82 ? 17.357 -0.283 -7.192 1.00 73.06 82 ASP A N 1
ATOM 636 C CA . ASP A 1 82 ? 18.141 -0.923 -8.249 1.00 73.06 82 ASP A CA 1
ATOM 637 C C . ASP A 1 82 ? 17.266 -1.214 -9.478 1.00 73.06 82 ASP A C 1
ATOM 639 O O . ASP A 1 82 ? 17.629 -0.837 -10.586 1.00 73.06 82 ASP A O 1
ATOM 643 N N . ASP A 1 83 ? 16.056 -1.764 -9.287 1.00 72.56 83 ASP A N 1
ATOM 644 C CA . ASP A 1 83 ? 15.098 -2.040 -10.374 1.00 72.56 83 ASP A CA 1
ATOM 645 C C . ASP A 1 83 ? 14.765 -0.771 -11.175 1.00 72.56 83 ASP A C 1
ATOM 647 O O . ASP A 1 83 ? 14.424 -0.816 -12.357 1.00 72.56 83 ASP A O 1
ATOM 651 N N . PHE A 1 84 ? 14.810 0.367 -10.495 1.00 70.44 84 PHE A N 1
ATOM 652 C CA . PHE A 1 84 ? 14.427 1.666 -11.009 1.00 70.44 84 PHE A CA 1
ATOM 653 C C . PHE A 1 84 ? 15.583 2.396 -11.699 1.00 70.44 84 PHE A C 1
ATOM 655 O O . PHE A 1 84 ? 15.378 3.062 -12.714 1.00 70.44 84 PHE A O 1
ATOM 662 N N . GLU A 1 85 ? 16.803 2.234 -11.191 1.00 72.62 85 GLU A N 1
ATOM 663 C CA . GLU A 1 85 ? 18.025 2.663 -11.872 1.00 72.62 85 GLU A CA 1
ATOM 664 C C . GLU A 1 85 ? 18.273 1.810 -13.129 1.00 72.62 85 GLU A C 1
ATOM 666 O O . GLU A 1 85 ? 18.537 2.357 -14.203 1.00 72.62 85 GLU A O 1
ATOM 671 N N . ASP A 1 86 ? 18.074 0.490 -13.043 1.00 74.06 86 ASP A N 1
ATOM 672 C CA . ASP A 1 86 ? 18.158 -0.450 -14.170 1.00 74.06 86 ASP A CA 1
ATOM 673 C C . ASP A 1 86 ? 17.111 -0.156 -15.254 1.00 74.06 86 ASP A C 1
ATOM 675 O O . ASP A 1 86 ? 17.344 -0.382 -16.447 1.00 74.06 86 ASP A O 1
ATOM 679 N N . ALA A 1 87 ? 15.965 0.408 -14.861 1.00 70.38 87 ALA A N 1
ATOM 680 C CA . ALA A 1 87 ? 14.939 0.887 -15.780 1.00 70.38 87 ALA A CA 1
ATOM 681 C C . ALA A 1 87 ? 15.373 2.099 -16.625 1.00 70.38 87 ALA A C 1
ATOM 683 O O . ALA A 1 87 ? 14.691 2.460 -17.592 1.00 70.38 87 ALA A O 1
ATOM 684 N N . GLY A 1 88 ? 16.508 2.718 -16.285 1.00 71.31 88 GLY A N 1
ATOM 685 C CA . GLY A 1 88 ? 17.008 3.928 -16.925 1.00 71.31 88 GLY A CA 1
ATOM 686 C C . GLY A 1 88 ? 16.169 5.156 -16.589 1.00 71.31 88 GLY A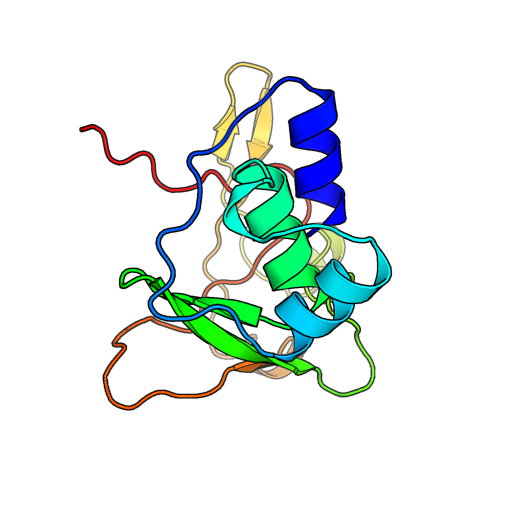 C 1
ATOM 687 O O . GLY A 1 88 ? 16.058 6.053 -17.425 1.00 71.31 88 GLY A O 1
ATOM 688 N N . CYS A 1 89 ? 15.541 5.175 -15.412 1.00 73.31 89 CYS A N 1
ATOM 689 C CA . CYS A 1 89 ? 14.762 6.314 -14.961 1.00 73.31 89 CYS A CA 1
ATOM 690 C C . CYS A 1 89 ? 15.533 7.184 -13.941 1.00 73.31 89 CYS A C 1
ATOM 692 O O . CYS A 1 89 ? 16.423 6.712 -13.234 1.00 73.31 89 CYS A O 1
ATOM 694 N N . ASP A 1 90 ? 15.215 8.483 -13.892 1.00 69.94 90 ASP A N 1
ATOM 695 C CA . ASP A 1 90 ? 15.988 9.485 -13.147 1.00 69.94 90 ASP A CA 1
ATOM 696 C C . ASP A 1 90 ? 15.596 9.584 -11.662 1.00 69.94 90 ASP A C 1
ATOM 698 O O . ASP A 1 90 ? 14.540 10.100 -11.300 1.00 69.94 90 ASP A O 1
ATOM 702 N N . VAL A 1 91 ? 16.489 9.198 -10.753 1.00 65.69 91 VAL A N 1
ATOM 703 C CA . VAL A 1 91 ? 16.234 9.297 -9.307 1.00 65.69 91 VAL A CA 1
ATOM 704 C C . VAL A 1 91 ? 16.193 10.762 -8.836 1.00 65.69 91 VAL A C 1
ATOM 706 O O . VAL A 1 91 ? 17.210 11.460 -8.839 1.00 65.69 91 VAL A O 1
ATOM 709 N N . LEU A 1 92 ? 15.042 11.228 -8.333 1.00 64.88 92 LEU A N 1
ATOM 710 C CA . LEU A 1 92 ? 14.965 12.485 -7.578 1.00 64.88 92 LEU A CA 1
ATOM 711 C C . LEU A 1 92 ? 15.481 12.261 -6.152 1.00 64.88 92 LEU A C 1
ATOM 713 O O . LEU A 1 92 ? 15.000 11.386 -5.442 1.00 64.88 92 LEU A O 1
ATOM 717 N N . ASN A 1 93 ? 16.432 13.074 -5.701 1.00 61.47 93 ASN A N 1
ATOM 718 C CA . ASN A 1 93 ? 16.931 13.003 -4.331 1.00 61.47 93 ASN A CA 1
ATOM 719 C C . ASN A 1 93 ? 16.110 13.910 -3.397 1.00 61.47 93 ASN A C 1
ATOM 721 O O . ASN A 1 93 ? 16.397 15.101 -3.280 1.00 61.47 93 ASN A O 1
ATOM 725 N N . CYS A 1 94 ? 15.131 13.355 -2.686 1.00 60.19 94 CYS A N 1
ATOM 726 C CA . CYS A 1 94 ? 14.513 14.013 -1.537 1.00 60.19 94 CYS A CA 1
ATOM 727 C C . CYS A 1 94 ? 15.339 13.679 -0.290 1.00 60.19 94 CYS A C 1
ATOM 729 O O . CYS A 1 94 ? 15.109 12.665 0.362 1.00 60.19 94 CYS A O 1
ATOM 731 N N . SER A 1 95 ? 16.337 14.497 0.035 1.00 52.53 95 SER A N 1
ATOM 732 C CA . SER A 1 95 ? 17.118 14.316 1.265 1.00 52.53 95 SER A CA 1
ATOM 733 C C . SER A 1 95 ? 16.295 14.724 2.496 1.00 52.53 95 SER A C 1
ATOM 735 O O . SER A 1 95 ? 15.807 15.851 2.568 1.00 52.53 95 SER A O 1
ATOM 737 N N . GLN A 1 96 ? 16.152 13.828 3.473 1.00 48.91 96 GLN A N 1
ATOM 738 C CA . GLN A 1 96 ? 15.657 14.159 4.811 1.00 48.91 96 GLN A CA 1
ATOM 739 C C . GLN A 1 96 ? 16.771 14.765 5.685 1.00 48.91 96 GLN A C 1
ATOM 741 O O . GLN A 1 96 ? 17.953 14.664 5.345 1.00 48.91 96 GLN A O 1
ATOM 746 N N . PRO A 1 97 ? 16.423 15.406 6.819 1.00 49.00 97 PRO A N 1
ATOM 747 C CA . PRO A 1 97 ? 17.392 16.028 7.728 1.00 49.00 97 PRO A CA 1
ATOM 748 C C . PRO A 1 97 ? 18.466 15.078 8.282 1.00 49.00 97 PRO A C 1
ATOM 750 O O . PRO A 1 97 ? 19.509 15.536 8.739 1.00 49.00 97 PRO A O 1
ATOM 753 N N . ASP A 1 98 ? 18.216 13.769 8.250 1.00 57.69 98 ASP A N 1
ATOM 754 C CA . ASP A 1 98 ? 19.130 12.698 8.658 1.00 57.69 98 ASP A CA 1
ATOM 755 C C . ASP A 1 98 ? 20.053 12.210 7.519 1.00 57.69 98 ASP A C 1
ATOM 757 O O . ASP A 1 98 ? 20.882 11.327 7.729 1.00 57.69 98 ASP A O 1
ATOM 761 N N . GLY A 1 99 ? 19.930 12.784 6.317 1.00 53.53 99 GLY A N 1
ATOM 762 C CA . GLY A 1 99 ? 20.678 12.383 5.125 1.00 53.53 99 GLY A CA 1
ATOM 763 C C . GLY A 1 99 ? 20.068 11.205 4.360 1.00 53.53 99 GLY A C 1
ATOM 764 O O . GLY A 1 99 ? 20.631 10.796 3.341 1.00 53.53 99 GLY A O 1
ATOM 765 N N . THR A 1 100 ? 18.923 10.677 4.800 1.00 52.44 100 THR A N 1
ATOM 766 C CA . THR A 1 100 ? 18.218 9.594 4.107 1.00 52.44 100 THR A CA 1
ATOM 767 C C . THR A 1 100 ? 17.566 10.134 2.830 1.00 52.44 100 THR A C 1
ATOM 769 O O . THR A 1 100 ? 16.945 11.198 2.842 1.00 52.44 100 THR A O 1
ATOM 772 N N . LYS A 1 101 ? 17.732 9.429 1.705 1.00 49.91 101 LYS A N 1
ATOM 773 C CA . LYS A 1 101 ? 17.234 9.849 0.386 1.00 49.91 101 LYS A CA 1
ATOM 774 C C . LYS A 1 101 ? 15.926 9.135 0.056 1.00 49.91 101 LYS A C 1
ATOM 776 O O . LYS A 1 101 ? 15.867 7.914 0.114 1.00 49.91 101 LYS A O 1
ATOM 781 N N . TYR A 1 102 ? 14.915 9.893 -0.341 1.00 55.44 102 TYR A N 1
ATOM 782 C CA . TYR A 1 102 ? 13.603 9.406 -0.769 1.00 55.44 102 TYR A CA 1
ATOM 783 C C . TYR A 1 102 ? 13.411 9.814 -2.237 1.00 55.44 102 TYR A C 1
ATOM 785 O O . TYR A 1 102 ? 13.830 10.913 -2.587 1.00 55.44 102 TYR A O 1
ATOM 793 N N . SER A 1 103 ? 12.832 8.992 -3.119 1.00 53.94 103 SER A N 1
ATOM 794 C CA . SER A 1 103 ? 12.655 9.383 -4.531 1.00 53.94 103 SER A CA 1
ATOM 795 C C . SER A 1 103 ? 11.215 9.225 -5.016 1.00 53.94 103 SER A C 1
ATOM 797 O O . SER A 1 103 ? 10.677 8.130 -5.130 1.00 53.94 103 SER A O 1
ATOM 799 N N . GLN A 1 104 ? 10.589 10.362 -5.324 1.00 50.66 104 GLN A N 1
ATOM 800 C CA . GLN A 1 104 ? 9.437 10.453 -6.221 1.00 50.66 104 GLN A CA 1
ATOM 801 C C . GLN A 1 104 ? 9.982 10.814 -7.606 1.00 50.66 104 GLN A C 1
ATOM 803 O O . GLN A 1 104 ? 10.773 11.747 -7.710 1.00 50.66 104 GLN A O 1
ATOM 808 N N . MET A 1 105 ? 9.593 10.097 -8.662 1.00 59.16 105 MET A N 1
ATOM 809 C CA . MET A 1 105 ? 10.271 10.199 -9.959 1.00 59.16 105 MET A CA 1
ATOM 810 C C . MET A 1 105 ? 9.348 10.411 -11.162 1.00 59.16 105 MET A C 1
ATOM 812 O O . MET A 1 105 ? 8.196 9.985 -11.183 1.00 59.16 105 MET A O 1
ATOM 816 N N . PHE A 1 106 ? 9.951 11.004 -12.196 1.00 56.81 106 PHE A N 1
ATOM 817 C CA . PHE A 1 106 ? 9.555 10.992 -13.599 1.00 56.81 106 PHE A CA 1
ATOM 818 C C . PHE A 1 106 ? 10.262 9.857 -14.400 1.00 56.81 106 PHE A C 1
ATOM 820 O O . PHE A 1 106 ? 11.454 9.956 -14.673 1.00 56.81 106 PHE A O 1
ATOM 827 N N . CYS A 1 107 ? 9.567 8.770 -14.778 1.00 62.09 107 CYS A N 1
ATOM 828 C CA . CYS A 1 107 ? 10.029 7.872 -15.863 1.00 62.09 107 CYS A CA 1
ATOM 829 C C . CYS A 1 107 ? 9.487 8.429 -17.188 1.00 62.09 107 CYS A C 1
ATOM 831 O O . CYS A 1 107 ? 8.297 8.742 -17.279 1.00 62.09 107 CYS A O 1
ATOM 833 N N . TYR A 1 108 ? 10.307 8.486 -18.239 1.00 60.38 108 TYR A N 1
ATOM 834 C CA . TYR A 1 108 ? 9.794 8.785 -19.577 1.00 60.38 108 TYR A CA 1
ATOM 835 C C . TYR A 1 108 ? 8.846 7.673 -20.064 1.00 60.38 108 TYR A C 1
ATOM 837 O O . TYR A 1 108 ? 9.048 6.485 -19.801 1.00 60.38 108 TYR A O 1
ATOM 845 N N . GLY A 1 109 ? 7.779 8.069 -20.768 1.00 55.69 109 GLY A N 1
ATOM 846 C CA . GLY A 1 109 ? 6.669 7.191 -21.163 1.00 55.69 109 GLY A CA 1
ATOM 847 C C . GLY A 1 109 ? 7.049 6.003 -22.056 1.00 55.69 109 GLY A C 1
ATOM 848 O O . GLY A 1 109 ? 6.313 5.024 -22.105 1.00 55.69 109 GLY A O 1
ATOM 849 N N . ASP A 1 110 ? 8.199 6.045 -22.730 1.00 61.59 110 ASP A N 1
ATOM 850 C CA . ASP A 1 110 ? 8.740 4.936 -23.526 1.00 61.59 110 ASP A CA 1
ATOM 851 C C . ASP A 1 110 ? 9.320 3.802 -22.663 1.00 61.59 110 ASP A C 1
ATOM 853 O O . ASP A 1 110 ? 9.475 2.679 -23.144 1.00 61.59 110 ASP A O 1
ATOM 857 N N . LYS A 1 111 ? 9.613 4.075 -21.386 1.00 58.44 111 LYS A N 1
ATOM 858 C CA . LYS A 1 111 ? 10.087 3.085 -20.410 1.00 58.44 111 LYS A CA 1
ATOM 859 C C . LYS A 1 111 ? 8.947 2.453 -19.615 1.00 58.44 111 LYS A C 1
ATOM 861 O O . LYS A 1 111 ? 9.062 1.302 -19.217 1.00 58.44 111 LYS A O 1
ATOM 866 N N . VAL A 1 112 ? 7.816 3.149 -19.465 1.00 55.69 112 VAL A N 1
ATOM 867 C CA . VAL A 1 112 ? 6.643 2.718 -18.673 1.00 55.69 112 VAL A CA 1
ATOM 868 C C . VAL A 1 112 ? 6.115 1.311 -19.030 1.00 55.69 112 VAL A C 1
ATOM 870 O O . VAL A 1 112 ? 5.863 0.535 -18.108 1.00 55.69 112 VAL A O 1
ATOM 873 N N . PRO A 1 113 ? 5.998 0.896 -20.311 1.00 53.41 113 PRO A N 1
ATOM 874 C CA . PRO A 1 113 ? 5.487 -0.436 -20.651 1.00 53.41 113 PRO A CA 1
ATOM 875 C C . PRO A 1 113 ? 6.365 -1.595 -20.165 1.00 53.41 113 PRO A C 1
ATOM 877 O O . PRO A 1 113 ? 5.866 -2.709 -20.031 1.00 53.41 113 PRO A O 1
ATOM 880 N N . LEU A 1 114 ? 7.656 -1.355 -19.903 1.00 57.81 114 LEU A N 1
ATOM 881 C CA . LEU A 1 114 ? 8.585 -2.383 -19.426 1.00 57.81 114 LEU A CA 1
ATOM 882 C C . LEU A 1 114 ? 8.409 -2.692 -17.928 1.00 57.81 114 LEU A C 1
ATOM 884 O O . LEU A 1 114 ? 8.926 -3.705 -17.464 1.00 57.81 114 LEU A O 1
ATOM 888 N N . PHE A 1 115 ? 7.654 -1.866 -17.191 1.00 62.72 115 PHE A N 1
ATOM 889 C CA . PHE A 1 115 ? 7.551 -1.927 -15.726 1.00 62.72 115 PHE A CA 1
ATOM 890 C C . PHE A 1 115 ? 6.107 -1.970 -15.203 1.00 62.72 115 PHE A C 1
ATOM 892 O O . PHE A 1 115 ? 5.881 -1.893 -14.000 1.00 62.72 115 PHE A O 1
ATOM 899 N N . ASN A 1 116 ? 5.095 -2.128 -16.058 1.00 67.06 116 ASN A N 1
ATOM 900 C CA . ASN A 1 116 ? 3.716 -2.264 -15.580 1.00 67.06 116 ASN A CA 1
ATOM 901 C C . ASN A 1 116 ? 3.505 -3.636 -14.906 1.00 67.06 116 ASN A C 1
ATOM 903 O O . ASN A 1 116 ? 3.218 -4.624 -15.577 1.00 67.06 116 ASN A O 1
ATOM 907 N N . ARG A 1 117 ? 3.643 -3.691 -13.571 1.00 76.31 117 ARG A N 1
ATOM 908 C CA . ARG A 1 117 ? 3.391 -4.891 -12.738 1.00 76.31 117 ARG A CA 1
ATOM 909 C C . ARG A 1 117 ? 1.916 -5.064 -12.349 1.00 76.31 117 ARG A C 1
ATOM 911 O O . ARG A 1 117 ? 1.525 -6.117 -11.844 1.00 76.31 117 ARG A O 1
ATOM 918 N N . CYS A 1 118 ? 1.095 -4.033 -12.551 1.00 78.31 118 CYS A N 1
ATOM 919 C CA . CYS A 1 118 ? -0.324 -4.051 -12.214 1.00 78.31 118 CYS A CA 1
ATOM 920 C C . CYS A 1 118 ? -1.156 -3.136 -13.120 1.00 78.31 118 CYS A C 1
ATOM 922 O O . CYS A 1 118 ? -0.631 -2.273 -13.823 1.00 78.31 118 CYS A O 1
ATOM 924 N N . LEU A 1 119 ? -2.465 -3.348 -13.075 1.00 80.50 119 LEU A N 1
ATOM 925 C CA . LEU A 1 119 ? -3.501 -2.459 -13.578 1.00 80.50 119 LEU A CA 1
ATOM 926 C C . LEU A 1 119 ? -4.338 -1.997 -12.387 1.00 80.50 119 LEU A C 1
ATOM 928 O O . LEU A 1 119 ? -4.499 -2.740 -11.419 1.00 80.50 119 LEU A O 1
ATOM 932 N N . ILE A 1 120 ? -4.892 -0.797 -12.465 1.00 80.56 120 ILE A N 1
ATOM 933 C CA . ILE A 1 120 ? -5.862 -0.307 -11.485 1.00 80.56 120 ILE A CA 1
ATOM 934 C C . ILE A 1 120 ? -7.233 -0.213 -12.143 1.00 80.56 120 ILE A C 1
ATOM 936 O O . ILE A 1 120 ? -7.328 0.002 -13.352 1.00 80.56 120 ILE A O 1
ATOM 940 N N . GLU A 1 121 ? -8.285 -0.418 -11.360 1.00 78.44 121 GLU A N 1
ATOM 941 C CA . GLU A 1 121 ? -9.648 -0.185 -11.819 1.00 78.44 121 GLU A CA 1
ATOM 942 C C . GLU A 1 121 ? -9.815 1.290 -12.197 1.00 78.44 121 GLU A C 1
ATOM 944 O O . GLU A 1 121 ? -9.639 2.179 -11.366 1.00 78.44 121 GLU A O 1
ATOM 949 N N . ASP A 1 122 ? -10.134 1.538 -13.466 1.00 68.62 122 ASP A N 1
ATOM 950 C CA . ASP A 1 122 ? -10.490 2.868 -13.940 1.00 68.62 122 ASP A CA 1
ATOM 951 C C . ASP A 1 122 ? -11.912 3.172 -13.482 1.00 68.62 122 ASP A C 1
ATOM 953 O O . ASP A 1 122 ? -12.862 2.457 -13.825 1.00 68.62 122 ASP A O 1
ATOM 957 N N . THR A 1 123 ? -12.062 4.226 -12.689 1.00 60.12 123 THR A N 1
ATOM 958 C CA . THR A 1 123 ? -13.377 4.694 -12.295 1.00 60.12 123 THR A CA 1
ATOM 959 C C . THR A 1 123 ? -13.628 6.039 -12.956 1.00 60.12 123 THR A C 1
ATOM 961 O O . THR A 1 123 ? -12.838 6.965 -12.810 1.00 60.12 123 THR A O 1
ATOM 964 N N . GLN A 1 124 ? -14.736 6.130 -13.700 1.00 55.47 124 GLN A N 1
ATOM 965 C CA . GLN A 1 124 ? -15.081 7.235 -14.614 1.00 55.47 124 GLN A CA 1
ATOM 966 C C . GLN A 1 124 ? -15.083 8.650 -13.993 1.00 55.47 124 GLN A C 1
ATOM 968 O O . GLN A 1 124 ? -15.232 9.620 -14.732 1.00 55.47 124 GLN A O 1
ATOM 973 N N . ASP A 1 125 ? -14.898 8.773 -12.677 1.00 50.84 125 ASP A N 1
ATOM 974 C CA . ASP A 1 125 ? -14.983 10.019 -11.915 1.00 50.84 125 ASP A CA 1
ATOM 975 C C . ASP A 1 125 ? -13.646 10.490 -11.309 1.00 50.84 125 ASP A C 1
ATOM 977 O O . ASP A 1 125 ? -13.581 11.603 -10.786 1.00 50.84 125 ASP A O 1
ATOM 981 N N . ASP A 1 126 ? -12.563 9.712 -11.407 1.00 52.19 126 ASP A N 1
ATOM 982 C CA . ASP A 1 126 ? -11.302 10.035 -10.734 1.00 52.19 126 ASP A CA 1
ATOM 983 C C . ASP A 1 126 ? -10.224 10.437 -11.757 1.00 52.19 126 ASP A C 1
ATOM 985 O O . ASP A 1 126 ? -9.579 9.606 -12.389 1.00 52.19 126 ASP A O 1
ATOM 989 N N . PHE A 1 127 ? -9.970 11.745 -11.892 1.00 48.56 127 PHE A N 1
ATOM 990 C CA . PHE A 1 127 ? -8.819 12.319 -12.622 1.00 48.56 127 PHE A CA 1
ATOM 991 C C . PHE A 1 127 ? -7.467 12.025 -11.932 1.00 48.56 1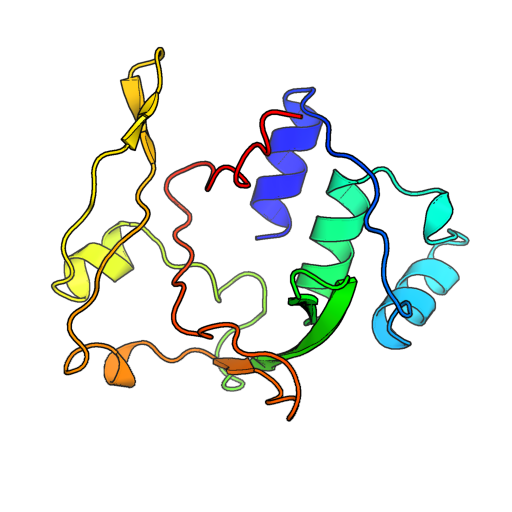27 PHE A C 1
ATOM 993 O O . PHE A 1 127 ? -6.511 12.801 -12.030 1.00 48.56 127 PHE A O 1
ATOM 1000 N N . GLU A 1 128 ? -7.364 10.924 -11.193 1.00 52.50 128 GLU A N 1
ATOM 1001 C CA . GLU A 1 128 ? -6.124 10.522 -10.558 1.00 52.50 128 GLU A CA 1
ATOM 1002 C C . GLU A 1 128 ? -5.256 9.792 -11.562 1.00 52.50 128 GLU A C 1
ATOM 1004 O O . GLU A 1 128 ? -5.505 8.661 -11.969 1.00 52.50 128 GLU A O 1
ATOM 1009 N N . TYR A 1 129 ? -4.201 10.488 -11.971 1.00 47.09 129 TYR A N 1
ATOM 1010 C CA . TYR A 1 129 ? -3.111 9.925 -12.735 1.00 47.09 129 TYR A CA 1
ATOM 1011 C C . TYR A 1 129 ? -2.592 8.664 -12.025 1.00 47.09 129 TYR A C 1
ATOM 1013 O O . TYR A 1 129 ? -1.786 8.753 -11.098 1.00 47.09 129 TYR A O 1
ATOM 1021 N N . GLY A 1 130 ? -2.992 7.483 -12.506 1.00 49.50 130 GLY A N 1
ATOM 1022 C CA . GLY A 1 130 ? -2.429 6.171 -12.153 1.00 49.50 130 GLY A CA 1
ATOM 1023 C C . GLY A 1 130 ? -0.960 6.002 -12.569 1.00 49.50 130 GLY A C 1
ATOM 1024 O O . GLY A 1 130 ? -0.514 4.903 -12.871 1.00 49.50 130 GLY A O 1
ATOM 1025 N N . THR A 1 131 ? -0.209 7.102 -12.646 1.00 44.78 131 THR A N 1
ATOM 1026 C CA . THR A 1 131 ? 1.161 7.197 -13.153 1.00 44.78 131 THR A CA 1
ATOM 1027 C C . THR A 1 131 ? 2.192 7.312 -12.030 1.00 44.78 131 THR A C 1
ATOM 1029 O O . THR A 1 131 ? 3.352 7.617 -12.301 1.00 44.78 131 THR A O 1
ATOM 1032 N N . MET A 1 132 ? 1.796 7.138 -10.765 1.00 49.34 132 MET A N 1
ATOM 1033 C CA . MET A 1 132 ? 2.718 7.224 -9.632 1.00 49.34 132 MET A CA 1
ATOM 1034 C C . MET A 1 132 ? 3.358 5.860 -9.353 1.00 49.34 132 MET A C 1
ATOM 1036 O O . MET A 1 132 ? 2.690 4.914 -8.942 1.00 49.34 132 MET A O 1
ATOM 1040 N N . VAL A 1 133 ? 4.670 5.774 -9.581 1.00 49.66 133 VAL A N 1
ATOM 1041 C CA . VAL A 1 133 ? 5.498 4.605 -9.257 1.00 49.66 133 VAL A CA 1
ATOM 1042 C C . VAL A 1 133 ? 6.000 4.732 -7.820 1.00 49.66 133 VAL A C 1
ATOM 1044 O O . VAL A 1 133 ? 6.554 5.764 -7.441 1.00 49.66 133 VAL A O 1
ATOM 1047 N N . TRP A 1 134 ? 5.825 3.675 -7.027 1.00 51.75 134 TRP A N 1
ATOM 1048 C CA . TRP A 1 134 ? 6.302 3.600 -5.646 1.00 51.75 134 TRP A CA 1
ATOM 1049 C C . TRP A 1 134 ? 7.641 2.858 -5.602 1.00 51.75 134 TRP A C 1
ATOM 1051 O O . TRP A 1 134 ? 7.736 1.748 -6.131 1.00 51.75 134 TRP A O 1
ATOM 1061 N N . THR A 1 135 ? 8.652 3.428 -4.939 1.00 45.00 135 THR A N 1
ATOM 1062 C CA . THR A 1 135 ? 9.945 2.767 -4.694 1.00 45.00 135 THR A CA 1
ATOM 1063 C C . THR A 1 135 ? 10.154 2.482 -3.205 1.00 45.00 135 THR A C 1
ATOM 1065 O O . THR A 1 135 ? 9.666 3.200 -2.329 1.00 45.00 135 THR A O 1
ATOM 1068 N N . THR A 1 136 ? 10.850 1.387 -2.886 1.00 46.69 136 THR A N 1
ATOM 1069 C CA . THR A 1 136 ? 11.106 0.933 -1.512 1.00 46.69 136 THR A CA 1
ATOM 1070 C C . THR A 1 136 ? 12.291 1.637 -0.862 1.00 46.69 136 THR A C 1
ATOM 1072 O O . THR A 1 136 ? 12.558 1.378 0.314 1.00 46.69 136 THR A O 1
ATOM 1075 N N . SER A 1 137 ? 13.019 2.500 -1.583 1.00 31.02 137 SER A N 1
ATOM 1076 C CA . SER A 1 137 ? 14.082 3.327 -1.005 1.00 31.02 137 SER A CA 1
ATOM 1077 C C . SER A 1 137 ? 13.471 4.475 -0.213 1.00 31.02 137 SER A C 1
ATOM 1079 O O . SER A 1 137 ? 13.475 5.633 -0.621 1.00 31.02 137 SER A O 1
ATOM 1081 N N . THR A 1 138 ? 12.958 4.079 0.950 1.00 32.53 138 THR A N 1
ATOM 1082 C CA . THR A 1 138 ? 12.525 4.886 2.083 1.00 32.53 138 THR A CA 1
ATOM 1083 C C . THR A 1 138 ? 11.319 5.809 1.803 1.00 32.53 138 THR A C 1
ATOM 1085 O O . THR A 1 138 ? 11.105 6.286 0.697 1.00 32.53 138 THR A O 1
ATOM 1088 N N . ALA A 1 139 ? 10.461 5.972 2.827 1.00 30.45 139 ALA A N 1
ATOM 1089 C CA . ALA A 1 139 ? 9.202 6.744 2.946 1.00 30.45 139 ALA A CA 1
ATOM 1090 C C . ALA A 1 139 ? 8.834 7.782 1.858 1.00 30.45 139 ALA A C 1
ATOM 1092 O O . ALA A 1 139 ? 9.130 8.975 1.963 1.00 30.45 139 ALA A O 1
ATOM 1093 N N . ALA A 1 140 ? 8.017 7.362 0.895 1.00 28.20 140 ALA A N 1
ATOM 1094 C CA . ALA A 1 140 ? 7.117 8.289 0.225 1.00 28.20 140 ALA A CA 1
ATOM 1095 C C . ALA A 1 140 ? 6.230 8.944 1.299 1.00 28.20 140 ALA A C 1
ATOM 1097 O O . ALA A 1 140 ? 5.305 8.327 1.834 1.00 28.20 140 ALA A O 1
ATOM 1098 N N . TRP A 1 141 ? 6.570 10.173 1.690 1.00 26.64 141 TRP A N 1
ATOM 1099 C CA . TRP A 1 141 ? 5.688 10.984 2.504 1.00 26.64 141 TRP A CA 1
ATOM 1100 C C . TRP A 1 141 ? 4.430 11.242 1.690 1.00 26.64 141 TRP A C 1
ATOM 1102 O O . TRP A 1 141 ? 4.471 11.862 0.626 1.00 26.64 141 TRP A O 1
ATOM 1112 N N . PHE A 1 142 ? 3.315 10.784 2.254 1.00 31.39 142 PHE A N 1
ATOM 1113 C CA . PHE A 1 142 ? 2.037 11.461 2.159 1.00 31.39 142 PHE A CA 1
ATOM 1114 C C . PHE A 1 142 ? 2.280 12.966 2.112 1.00 31.39 142 PHE A C 1
ATOM 1116 O O . PHE A 1 142 ? 2.951 13.515 2.991 1.00 31.39 142 PHE A O 1
ATOM 1123 N N . HIS A 1 143 ? 1.754 13.615 1.075 1.00 23.38 143 HIS A N 1
ATOM 1124 C CA . HIS A 1 143 ? 1.539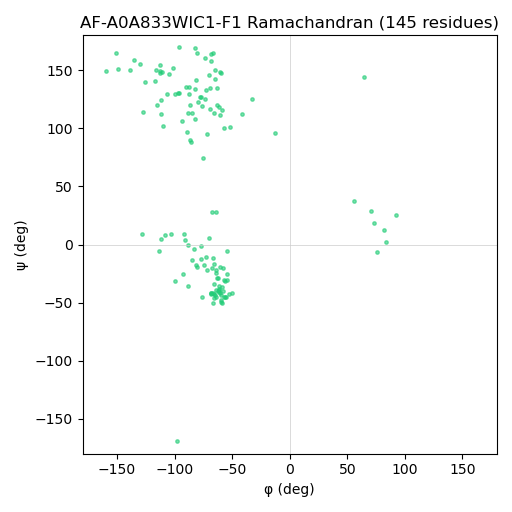 15.051 1.087 1.00 23.38 143 HIS A CA 1
ATOM 1125 C C . HIS A 1 143 ? 0.988 15.404 2.471 1.00 23.38 143 HIS A C 1
ATOM 1127 O O . HIS A 1 143 ? -0.102 14.967 2.822 1.00 23.38 143 HIS A O 1
ATOM 1133 N N . ARG A 1 144 ? 1.762 16.130 3.284 1.00 23.44 144 ARG A N 1
ATOM 1134 C CA . ARG A 1 144 ? 1.180 16.917 4.365 1.00 23.44 144 ARG A CA 1
ATOM 1135 C C . ARG A 1 144 ? 0.215 17.879 3.668 1.00 23.44 144 ARG A C 1
ATOM 1137 O O . ARG A 1 144 ? 0.724 18.738 2.942 1.00 23.44 144 ARG A O 1
ATOM 1144 N N . PRO A 1 145 ? -1.111 17.836 3.882 1.00 25.14 145 PRO A N 1
ATOM 1145 C CA . PRO A 1 145 ? -1.816 19.094 3.893 1.00 25.14 145 PRO A CA 1
ATOM 1146 C C . PRO A 1 145 ? -1.253 19.814 5.120 1.00 25.14 145 PRO A C 1
ATOM 1148 O O . PRO A 1 145 ? -1.348 19.350 6.257 1.00 25.14 145 PRO A O 1
ATOM 1151 N N . MET A 1 146 ? -0.534 20.909 4.896 1.00 24.56 146 MET A N 1
ATOM 1152 C CA . MET A 1 146 ? -0.579 21.942 5.914 1.00 24.56 146 MET A CA 1
ATOM 1153 C C . MET A 1 146 ? -2.052 22.349 5.990 1.00 24.56 146 MET A C 1
ATOM 1155 O O . MET A 1 146 ? -2.530 22.967 5.039 1.00 24.56 146 MET A O 1
ATOM 1159 N N . TRP A 1 147 ? -2.674 22.013 7.125 1.00 32.94 147 TRP A N 1
ATOM 1160 C CA . TRP A 1 147 ? -4.035 22.362 7.556 1.00 32.94 147 TRP A CA 1
ATOM 1161 C C . TRP A 1 147 ? -5.167 21.513 6.982 1.00 32.94 147 TRP A C 1
ATOM 1163 O O . TRP A 1 147 ? -5.200 21.290 5.754 1.00 32.94 147 TRP A O 1
#

Mean predicted aligned error: 10.01 Å

Secondary structure (DSSP, 8-state):
-HHHHHHHHHTT---PPP--SS--HHHHHHHHTTT--GGGS-HHHHHHHHHHTTEEE-TT--EEEEEE-SSS-GGGSSBPHHHHHHTT-----EE-TTS-EE------TTTGGGS--EEE---TT----TT---BSSS---------